Protein AF-A0A8B0SID8-F1 (afdb_monomer_lite)

Foldseek 3Di:
DDPVVQVVQCVVCVVVPNNPAGDPDDDDDDDDPPDDDDDDDDDPDPDPVHDDKDADADDKDWDFAADPDPPGHTDTDIDDHGDIDD

InterPro domains:
  IPR004574 Alkylated DNA repair protein AlkB [PTHR16557] (1-85)
  IPR027450 Alpha-ketoglutarate-dependent dioxygenase AlkB-like [PF13532] (1-85)
  IPR037151 Alpha-ketoglutarate-dependent dioxygenase AlkB-like superfamily [G3DSA:2.60.120.590] (1-86)

pLDDT: mean 95.78, std 2.75, range [86.25, 98.44]

Sequence (86 aa):
MPADFHSLAQAAALTAGFPAFQPDACLINRYPVGSVLALHQDRDERDLTAPIVSVSLGLPATFLWGSLQRSDKAAKVPLLHGDMVA

Secondary structure (DSSP, 8-state):
--HHHHHHHHHHHHHTT-TT------------TT-----------S-TTS---EE--SS-EEEEE--SSTTSPPEEEEE-TT-EE-

Radius of gyration: 13.8 Å; chains: 1; bounding box: 35×29×28 Å

Structure (mmCIF, N/CA/C/O backbone):
data_AF-A0A8B0SID8-F1
#
_entry.id   AF-A0A8B0SID8-F1
#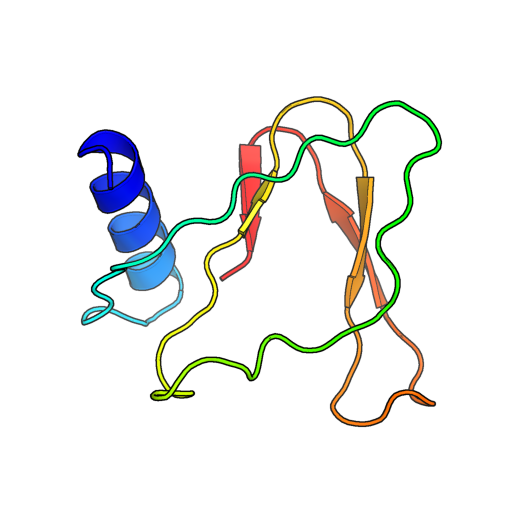
loop_
_atom_site.group_PDB
_atom_site.id
_atom_site.type_symbol
_atom_site.label_atom_id
_atom_site.label_alt_id
_atom_site.label_comp_id
_atom_site.label_asym_id
_atom_site.label_entity_id
_atom_site.label_seq_id
_atom_site.pdbx_PDB_ins_code
_atom_site.Cartn_x
_atom_site.Cartn_y
_atom_site.Cartn_z
_atom_site.occupancy
_atom_site.B_iso_or_equiv
_atom_site.auth_seq_id
_atom_site.auth_comp_id
_atom_site.auth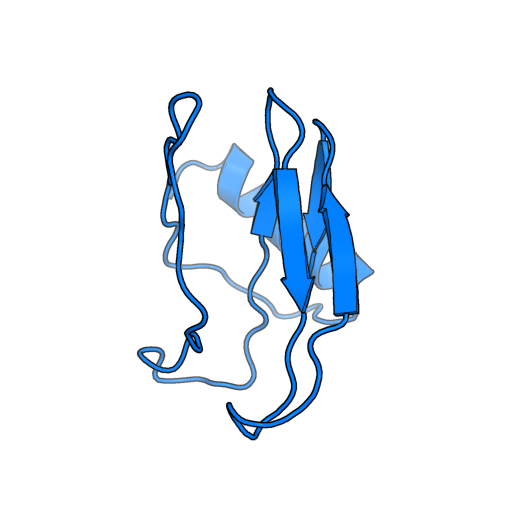_asym_id
_atom_site.auth_atom_id
_atom_site.pdbx_PDB_model_num
ATOM 1 N N . MET A 1 1 ? 8.391 4.548 -15.522 1.00 90.56 1 MET A N 1
ATOM 2 C CA . MET A 1 1 ? 8.693 4.358 -14.084 1.00 90.56 1 MET A CA 1
ATOM 3 C C . MET A 1 1 ? 10.182 4.034 -13.903 1.00 90.56 1 MET A C 1
ATOM 5 O O . MET A 1 1 ? 10.732 3.439 -14.825 1.00 90.56 1 MET A O 1
ATOM 9 N N . PRO A 1 2 ? 10.852 4.422 -12.795 1.00 97.38 2 PRO A N 1
ATOM 10 C CA . PRO A 1 2 ? 12.227 3.993 -12.500 1.00 97.38 2 PRO A CA 1
ATOM 11 C C . PRO A 1 2 ? 12.378 2.462 -12.441 1.00 97.38 2 PRO A C 1
ATOM 13 O O . PRO A 1 2 ? 11.466 1.770 -11.988 1.00 97.38 2 PRO A O 1
ATOM 16 N N . ALA A 1 3 ? 13.529 1.936 -12.870 1.00 97.62 3 ALA A N 1
ATOM 17 C CA . ALA A 1 3 ? 13.758 0.491 -13.015 1.00 97.62 3 ALA A CA 1
ATOM 18 C C . ALA A 1 3 ? 13.665 -0.286 -11.689 1.00 97.62 3 ALA A C 1
ATOM 20 O O . ALA A 1 3 ? 13.098 -1.380 -11.649 1.00 97.62 3 ALA A O 1
ATOM 21 N N . ASP A 1 4 ? 14.157 0.302 -10.598 1.00 97.75 4 ASP A N 1
ATOM 22 C CA . ASP A 1 4 ? 14.115 -0.333 -9.278 1.00 97.75 4 ASP A CA 1
ATOM 23 C C . ASP A 1 4 ? 12.676 -0.466 -8.763 1.00 97.75 4 ASP A C 1
ATOM 25 O O . ASP A 1 4 ? 12.305 -1.492 -8.202 1.00 97.75 4 ASP A O 1
ATOM 29 N N . PHE A 1 5 ? 11.831 0.538 -9.022 1.00 97.81 5 PHE A N 1
ATOM 30 C CA . PHE A 1 5 ? 10.421 0.528 -8.619 1.00 97.81 5 PHE A CA 1
ATOM 31 C C . PHE A 1 5 ? 9.644 -0.519 -9.415 1.00 97.81 5 PHE A C 1
ATOM 33 O O . PHE A 1 5 ? 8.841 -1.257 -8.852 1.00 97.81 5 PHE A O 1
ATOM 40 N N . HIS A 1 6 ? 9.933 -0.618 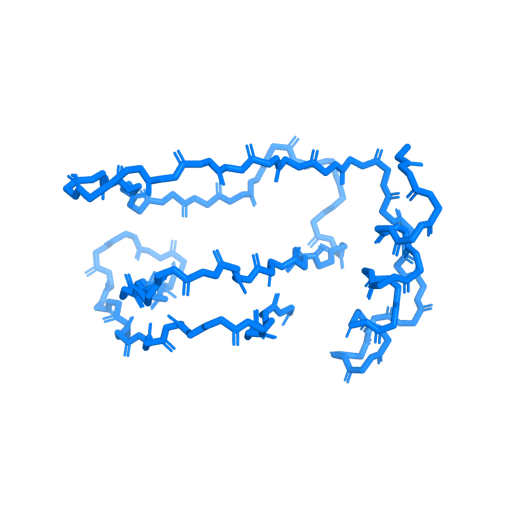-10.715 1.00 98.06 6 HIS A N 1
ATOM 41 C CA . HIS A 1 6 ? 9.360 -1.644 -11.576 1.00 98.06 6 HIS A CA 1
ATOM 42 C C . HIS A 1 6 ? 9.707 -3.052 -11.080 1.00 98.06 6 HIS A C 1
ATOM 44 O O . HIS A 1 6 ? 8.816 -3.872 -10.872 1.00 98.06 6 HIS A O 1
ATOM 50 N N . SER A 1 7 ? 10.992 -3.310 -10.826 1.00 97.88 7 SER A N 1
ATOM 51 C CA . SER A 1 7 ? 11.473 -4.610 -10.346 1.00 97.88 7 SER A CA 1
ATOM 52 C C . SER A 1 7 ? 10.867 -4.983 -8.991 1.00 97.88 7 SER A C 1
ATOM 54 O O . SER A 1 7 ? 10.430 -6.118 -8.799 1.00 97.88 7 SER A O 1
ATOM 56 N N . LEU A 1 8 ? 10.793 -4.021 -8.065 1.00 97.56 8 LEU A N 1
ATOM 57 C CA . LEU A 1 8 ? 10.201 -4.223 -6.744 1.00 97.56 8 LEU A CA 1
ATOM 58 C C . LEU A 1 8 ? 8.714 -4.587 -6.839 1.00 97.56 8 LEU A C 1
ATOM 60 O O . LEU A 1 8 ? 8.276 -5.563 -6.231 1.00 97.56 8 LEU A O 1
ATOM 64 N N . ALA A 1 9 ? 7.953 -3.832 -7.630 1.00 97.94 9 ALA A N 1
ATOM 65 C CA . ALA A 1 9 ? 6.524 -4.055 -7.808 1.00 97.94 9 ALA A CA 1
ATOM 66 C C . ALA A 1 9 ? 6.230 -5.412 -8.469 1.00 97.94 9 ALA A C 1
ATOM 68 O O . ALA A 1 9 ? 5.322 -6.120 -8.037 1.00 97.94 9 ALA A O 1
ATOM 69 N N . GLN A 1 10 ? 7.033 -5.822 -9.456 1.00 97.75 10 GLN A N 1
ATOM 70 C CA . GLN A 1 10 ? 6.915 -7.148 -10.069 1.00 97.75 10 GLN A CA 1
ATOM 71 C C . GLN A 1 10 ? 7.205 -8.278 -9.078 1.00 97.75 10 GLN A C 1
ATOM 73 O O . GLN A 1 10 ? 6.464 -9.258 -9.037 1.00 97.75 10 GLN A O 1
ATOM 78 N N . ALA A 1 11 ? 8.253 -8.149 -8.260 1.00 97.69 11 ALA A N 1
ATOM 79 C CA . ALA A 1 11 ? 8.595 -9.161 -7.263 1.00 97.69 11 ALA A CA 1
ATOM 80 C C . ALA A 1 11 ? 7.504 -9.307 -6.185 1.00 97.69 11 ALA A C 1
ATOM 82 O O . ALA A 1 11 ? 7.146 -10.427 -5.806 1.00 97.69 11 ALA A O 1
ATOM 83 N N . ALA A 1 12 ? 6.944 -8.185 -5.725 1.00 97.75 12 ALA A N 1
ATOM 84 C CA . ALA A 1 12 ? 5.839 -8.176 -4.771 1.00 97.75 12 ALA A CA 1
ATOM 85 C C . ALA A 1 12 ? 4.578 -8.826 -5.363 1.00 97.75 12 ALA A C 1
ATOM 87 O O . ALA A 1 12 ? 4.030 -9.755 -4.770 1.00 97.75 12 ALA A O 1
ATOM 88 N N . ALA A 1 13 ? 4.170 -8.412 -6.566 1.00 97.75 13 ALA A N 1
ATOM 89 C CA . ALA A 1 13 ? 3.003 -8.967 -7.247 1.00 97.75 13 ALA A CA 1
ATOM 90 C C . ALA A 1 13 ? 3.154 -10.467 -7.542 1.00 97.75 13 ALA A C 1
ATOM 92 O O . ALA A 1 13 ? 2.220 -11.235 -7.320 1.00 97.75 13 ALA A O 1
ATOM 93 N N . LEU A 1 14 ? 4.343 -10.912 -7.964 1.00 97.75 14 LEU A N 1
ATOM 94 C CA . LEU A 1 14 ? 4.640 -12.332 -8.153 1.00 97.75 14 LEU A CA 1
ATOM 95 C C . LEU A 1 14 ? 4.438 -13.124 -6.853 1.00 97.75 14 LEU A C 1
ATOM 97 O O . LEU A 1 14 ? 3.807 -14.179 -6.873 1.00 97.75 14 LEU A O 1
ATOM 101 N N . THR A 1 15 ? 4.929 -12.599 -5.727 1.00 97.38 15 THR A N 1
ATOM 102 C CA . THR A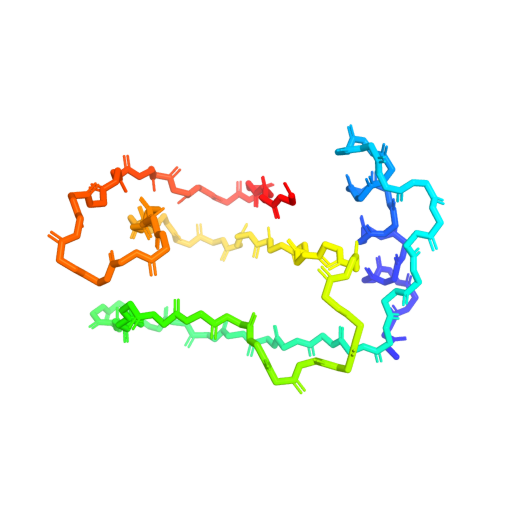 1 15 ? 4.778 -13.228 -4.403 1.00 97.38 15 THR A CA 1
ATOM 103 C C . THR A 1 15 ? 3.310 -13.287 -3.964 1.00 97.38 15 THR A C 1
ATOM 105 O O . THR A 1 15 ? 2.898 -14.257 -3.331 1.00 97.38 15 THR A O 1
ATOM 108 N N . ALA A 1 16 ? 2.509 -12.292 -4.349 1.00 96.88 16 ALA A N 1
ATOM 109 C CA . ALA A 1 16 ? 1.070 -12.229 -4.094 1.00 96.88 16 ALA A CA 1
ATOM 110 C C . ALA A 1 16 ? 0.214 -13.056 -5.082 1.00 96.88 16 ALA A C 1
ATOM 112 O O . ALA A 1 16 ? -1.006 -13.103 -4.942 1.00 96.88 16 ALA A O 1
ATOM 113 N N . GLY A 1 17 ? 0.824 -13.737 -6.062 1.00 97.56 17 GLY A N 1
ATOM 114 C CA . GLY A 1 17 ? 0.114 -14.608 -7.009 1.00 97.56 17 GLY A CA 1
ATOM 115 C C . GLY A 1 17 ? -0.276 -13.958 -8.341 1.00 97.56 17 GLY A C 1
ATOM 116 O O . GLY A 1 17 ? -1.070 -14.533 -9.084 1.00 97.56 17 GLY A O 1
ATOM 117 N N . PHE A 1 18 ? 0.310 -12.809 -8.685 1.00 97.44 18 PHE A N 1
ATOM 118 C CA . PHE A 1 18 ? 0.086 -12.079 -9.939 1.00 97.44 18 PHE A CA 1
ATOM 119 C C . PHE A 1 18 ? 1.350 -12.082 -10.825 1.00 97.44 18 PHE A C 1
ATOM 121 O O . PHE A 1 18 ? 2.018 -11.056 -10.977 1.00 97.44 18 PHE A O 1
ATOM 128 N N . PRO A 1 19 ? 1.712 -13.222 -11.446 1.00 96.31 19 PRO A N 1
ATOM 129 C CA . PRO A 1 19 ? 2.991 -13.387 -12.148 1.00 96.31 19 PRO A CA 1
ATOM 130 C C . PRO A 1 19 ? 3.125 -12.546 -13.426 1.00 96.31 19 PRO A C 1
ATOM 132 O O . PRO A 1 19 ? 4.233 -12.341 -13.913 1.00 96.31 19 PRO A O 1
ATOM 135 N N . ALA A 1 20 ? 2.007 -12.085 -13.988 1.00 95.75 20 ALA A N 1
ATOM 136 C CA . ALA A 1 20 ? 1.968 -11.318 -15.231 1.00 95.75 20 ALA A CA 1
ATOM 137 C C . ALA A 1 20 ? 1.875 -9.799 -15.008 1.00 95.75 20 ALA A C 1
ATOM 139 O O . ALA A 1 20 ? 1.688 -9.062 -15.974 1.00 95.75 20 ALA A O 1
ATOM 140 N N . PHE A 1 21 ? 1.983 -9.318 -13.764 1.00 97.25 21 PHE A N 1
ATOM 141 C CA . PHE A 1 21 ? 1.827 -7.897 -13.463 1.00 97.25 21 PHE A CA 1
ATOM 142 C C . PHE A 1 21 ? 2.906 -7.040 -14.146 1.00 97.25 21 PHE A C 1
ATOM 144 O O . PHE A 1 21 ? 4.108 -7.286 -14.006 1.00 97.25 21 PHE A O 1
ATOM 151 N N . GLN A 1 22 ? 2.462 -6.023 -14.886 1.00 96.81 22 GLN A N 1
ATOM 152 C CA . GLN A 1 22 ? 3.309 -5.041 -15.564 1.00 96.81 22 GLN A CA 1
ATOM 153 C C . GLN A 1 22 ? 2.869 -3.634 -15.139 1.00 96.81 22 GLN A C 1
ATOM 155 O O . GLN A 1 22 ? 1.965 -3.071 -15.755 1.00 96.81 22 GLN A O 1
ATOM 160 N N . PRO A 1 23 ? 3.454 -3.074 -14.067 1.00 96.69 23 PRO A N 1
ATOM 161 C CA . PRO A 1 23 ? 3.090 -1.744 -13.595 1.00 96.69 23 PRO A CA 1
ATOM 162 C C . PRO A 1 23 ? 3.536 -0.669 -14.590 1.00 96.69 23 PRO A C 1
ATOM 164 O O . PRO A 1 23 ? 4.719 -0.556 -14.925 1.00 96.69 23 PRO A O 1
ATOM 167 N N . ASP A 1 24 ? 2.601 0.171 -15.016 1.00 96.38 24 ASP A N 1
ATOM 168 C CA . ASP A 1 24 ? 2.845 1.301 -15.917 1.00 96.38 24 ASP A CA 1
ATOM 169 C C . ASP A 1 24 ? 2.752 2.667 -15.209 1.00 96.38 24 ASP A C 1
ATOM 171 O O . ASP A 1 24 ? 3.358 3.644 -15.662 1.00 96.38 24 ASP A O 1
ATOM 175 N N . ALA A 1 25 ? 2.092 2.716 -14.049 1.00 96.56 25 ALA A N 1
ATOM 176 C CA . ALA A 1 25 ? 1.956 3.885 -13.192 1.00 96.56 25 ALA A CA 1
ATOM 177 C C . ALA A 1 25 ? 2.455 3.622 -11.760 1.00 96.56 25 ALA A C 1
ATOM 179 O O . ALA A 1 25 ? 2.415 2.507 -11.247 1.00 96.56 25 ALA A O 1
ATOM 180 N N . CYS A 1 26 ? 2.931 4.680 -11.100 1.00 97.62 26 CYS A N 1
A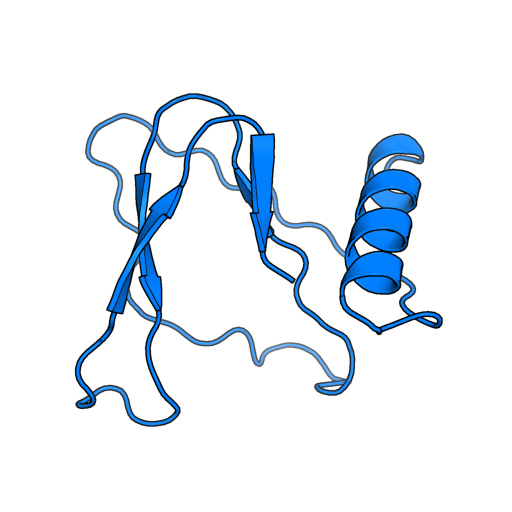TOM 181 C CA . CYS A 1 26 ? 3.285 4.664 -9.682 1.00 97.62 26 CYS A CA 1
ATOM 182 C C . CYS A 1 26 ? 2.963 6.027 -9.066 1.00 97.62 26 CYS A C 1
ATOM 184 O O . CYS A 1 26 ? 3.491 7.052 -9.506 1.00 97.62 26 CYS A O 1
ATOM 186 N N . LEU A 1 27 ? 2.099 6.030 -8.050 1.00 97.50 27 LEU A N 1
ATOM 187 C CA . LEU A 1 27 ? 1.751 7.211 -7.268 1.00 97.50 27 LEU A CA 1
ATOM 188 C C . LEU A 1 27 ? 2.596 7.252 -5.991 1.00 97.50 27 LEU A C 1
ATOM 190 O O . LEU A 1 27 ? 2.591 6.310 -5.203 1.00 97.50 27 LEU A O 1
ATOM 194 N N . ILE A 1 28 ? 3.295 8.364 -5.761 1.00 97.62 28 ILE A N 1
ATOM 195 C CA . ILE A 1 28 ? 4.086 8.572 -4.544 1.00 97.62 28 ILE A CA 1
ATOM 196 C C . ILE A 1 28 ? 3.336 9.527 -3.622 1.00 97.62 28 ILE A C 1
ATOM 198 O O . ILE A 1 28 ? 3.245 10.726 -3.890 1.00 97.62 28 ILE A O 1
ATOM 202 N N . ASN A 1 29 ? 2.857 8.998 -2.500 1.00 97.75 29 ASN A N 1
ATOM 203 C CA . ASN A 1 29 ? 2.208 9.786 -1.463 1.00 97.75 29 ASN A CA 1
ATOM 204 C C . ASN A 1 29 ? 3.193 10.137 -0.339 1.00 97.75 29 ASN A C 1
ATOM 206 O O . ASN A 1 29 ? 3.928 9.281 0.150 1.00 97.75 29 ASN A O 1
ATOM 210 N N . ARG A 1 30 ? 3.189 11.400 0.107 1.00 98.06 30 ARG A N 1
ATOM 211 C CA . ARG A 1 30 ? 3.999 11.866 1.244 1.00 98.06 30 ARG A CA 1
ATOM 212 C C . ARG A 1 30 ? 3.100 12.397 2.353 1.00 98.06 30 ARG A C 1
ATOM 214 O O . ARG A 1 30 ? 2.399 13.383 2.151 1.00 98.06 30 ARG A O 1
ATOM 221 N N . TYR A 1 31 ? 3.203 11.802 3.539 1.00 97.38 31 TYR A N 1
ATOM 222 C CA . TYR A 1 31 ? 2.364 12.135 4.690 1.00 97.38 31 TYR A CA 1
ATOM 223 C C . TYR A 1 31 ? 3.187 12.733 5.839 1.00 97.38 31 TYR A C 1
ATOM 225 O O . TYR A 1 31 ? 3.842 12.000 6.581 1.00 97.38 31 TYR A O 1
ATOM 233 N N . PRO A 1 32 ? 3.163 14.062 6.032 1.00 97.56 32 PRO A N 1
ATOM 234 C CA . PRO A 1 32 ? 3.549 14.665 7.304 1.00 97.56 32 PRO A CA 1
ATOM 235 C C . PRO A 1 32 ? 2.685 14.151 8.466 1.00 97.56 32 PRO A C 1
ATOM 237 O O . PRO A 1 32 ? 1.542 13.733 8.259 1.00 97.56 32 PRO A O 1
ATOM 240 N N . VAL A 1 33 ? 3.196 14.241 9.698 1.00 96.56 33 VAL A N 1
ATOM 241 C CA . VAL A 1 33 ? 2.432 13.896 10.910 1.00 96.56 33 VAL A CA 1
ATOM 242 C C . VAL A 1 33 ? 1.105 14.663 10.936 1.00 96.56 33 VAL A C 1
ATOM 244 O O . VAL A 1 33 ? 1.079 15.874 10.733 1.00 96.56 33 VAL A O 1
ATOM 247 N N . GLY A 1 34 ? 0.006 13.943 11.175 1.00 95.50 34 GLY A N 1
ATOM 248 C CA . GLY A 1 34 ? -1.354 14.492 11.177 1.00 95.50 34 GLY A CA 1
ATOM 249 C C . GLY A 1 34 ? -2.082 14.424 9.830 1.00 95.50 34 GLY A C 1
ATOM 250 O O . GLY A 1 34 ? -3.266 14.742 9.775 1.00 95.50 34 GLY A O 1
ATOM 251 N N . SER A 1 35 ? -1.419 13.983 8.756 1.00 96.75 35 SER A N 1
ATOM 252 C CA . SER A 1 35 ? -2.084 13.759 7.466 1.00 96.75 35 SER A CA 1
ATOM 253 C C . SER A 1 35 ? -3.047 12.577 7.528 1.00 96.75 35 SER A C 1
ATOM 255 O O . SER A 1 35 ? -2.789 11.586 8.211 1.00 96.75 35 SER A O 1
ATOM 257 N N . VAL A 1 36 ? -4.135 12.661 6.764 1.00 95.69 36 VAL A N 1
ATOM 258 C CA . VAL A 1 36 ? -5.149 11.607 6.666 1.00 95.69 36 VAL A CA 1
ATOM 259 C C . VAL A 1 36 ? -5.490 11.377 5.201 1.00 95.69 36 VAL A C 1
ATOM 261 O O . VAL A 1 36 ? -5.748 12.330 4.469 1.00 95.69 36 VAL A O 1
ATOM 264 N N . LEU A 1 37 ? -5.541 10.109 4.795 1.00 95.81 37 LEU A N 1
ATOM 265 C CA . LEU A 1 37 ? -6.178 9.683 3.555 1.00 95.81 37 LEU A CA 1
ATOM 266 C C . LEU A 1 37 ? -7.491 8.983 3.913 1.00 95.81 37 LEU A C 1
ATOM 268 O O . LEU A 1 37 ? -7.497 7.990 4.639 1.00 95.81 37 LEU A O 1
ATOM 272 N N . ALA A 1 38 ? -8.613 9.542 3.462 1.00 92.44 38 ALA A N 1
ATOM 273 C CA . ALA A 1 38 ? -9.929 8.981 3.744 1.00 92.44 38 ALA A CA 1
ATOM 274 C C . ALA A 1 38 ? -10.175 7.690 2.945 1.00 92.44 38 ALA A C 1
ATOM 276 O O . ALA A 1 38 ? -9.531 7.441 1.928 1.00 92.44 38 ALA A O 1
ATOM 277 N N . LEU A 1 39 ? -11.152 6.889 3.383 1.00 93.50 39 LEU A N 1
ATOM 278 C CA . LEU A 1 39 ? -11.575 5.685 2.663 1.00 93.50 39 LEU A CA 1
ATOM 279 C C . LEU A 1 39 ? -11.996 6.020 1.226 1.00 93.50 39 LEU A C 1
ATOM 281 O O . LEU A 1 39 ? -12.888 6.851 1.009 1.00 93.50 39 LEU A O 1
ATOM 285 N N . HIS A 1 40 ? -11.383 5.317 0.285 1.00 94.38 40 HIS A N 1
ATOM 286 C CA . HIS A 1 40 ? -11.640 5.356 -1.150 1.00 94.38 40 HIS A CA 1
ATOM 287 C C . HIS A 1 40 ? -11.382 3.962 -1.738 1.00 94.38 40 HIS A C 1
ATOM 289 O O . HIS A 1 40 ? -10.984 3.043 -1.018 1.00 94.38 40 HIS A O 1
ATOM 295 N N . GLN A 1 41 ? -11.673 3.807 -3.024 1.00 93.94 41 GLN A N 1
ATOM 296 C CA . GLN A 1 41 ? -11.317 2.629 -3.803 1.00 93.94 41 GLN A CA 1
ATOM 297 C C . GLN A 1 41 ? -10.511 3.102 -5.005 1.00 93.94 41 GLN A C 1
ATOM 299 O O . GLN A 1 41 ? -10.908 4.081 -5.637 1.00 93.94 41 GLN A O 1
ATOM 304 N N . ASP A 1 42 ? -9.453 2.375 -5.331 1.00 93.50 42 ASP A N 1
ATOM 305 C CA . ASP A 1 42 ? -8.711 2.560 -6.575 1.00 93.50 42 ASP A CA 1
ATOM 306 C C . ASP A 1 42 ? -9.501 1.843 -7.678 1.00 93.50 42 ASP A C 1
ATOM 308 O O . ASP A 1 42 ? -9.649 0.618 -7.666 1.00 93.50 42 ASP A O 1
ATOM 312 N N . ARG A 1 43 ? -10.188 2.632 -8.513 1.00 92.25 43 ARG A N 1
ATOM 313 C CA . ARG A 1 43 ? -11.075 2.151 -9.593 1.00 92.25 43 ARG A CA 1
ATOM 314 C C . ARG A 1 43 ? -10.975 2.989 -10.863 1.00 92.25 43 ARG A C 1
ATOM 316 O O . ARG A 1 43 ? -11.852 2.897 -11.724 1.00 92.25 43 ARG A O 1
ATOM 323 N N . ASP A 1 44 ? -9.951 3.823 -10.951 1.00 93.75 44 ASP A N 1
ATOM 324 C CA . ASP A 1 44 ? -9.735 4.695 -12.105 1.00 93.75 44 ASP A CA 1
ATOM 325 C C . ASP A 1 44 ? -8.947 3.968 -13.215 1.00 93.75 44 ASP A C 1
ATOM 327 O O . ASP A 1 44 ? -8.775 4.480 -14.326 1.00 93.75 44 ASP A O 1
ATOM 331 N N . GLU A 1 45 ? -8.503 2.740 -12.940 1.00 93.31 45 GLU A N 1
ATOM 332 C CA . GLU A 1 45 ? -7.796 1.850 -13.846 1.00 93.31 45 GLU A CA 1
ATOM 333 C C . GLU A 1 45 ? -8.752 1.164 -14.831 1.00 93.31 45 GLU A C 1
ATOM 335 O O . GLU A 1 45 ? -9.884 0.792 -14.516 1.00 93.31 45 GLU A O 1
ATOM 340 N N . ARG A 1 46 ? -8.272 0.943 -16.060 1.00 93.25 46 ARG A N 1
ATOM 341 C CA . ARG A 1 46 ? -9.049 0.241 -17.096 1.00 93.25 46 ARG A CA 1
ATOM 342 C C . ARG A 1 46 ? -9.121 -1.265 -16.861 1.00 93.25 46 ARG A C 1
ATOM 344 O O . ARG A 1 46 ? -10.116 -1.885 -17.225 1.00 93.25 46 ARG A O 1
ATOM 351 N N . ASP A 1 47 ? -8.056 -1.837 -16.311 1.00 93.75 47 ASP A N 1
ATOM 352 C CA . ASP A 1 47 ? -7.943 -3.259 -16.013 1.00 93.75 47 ASP A CA 1
ATOM 353 C C . ASP A 1 47 ? -7.946 -3.463 -14.497 1.00 93.75 47 ASP A C 1
ATOM 355 O O . ASP A 1 47 ? -6.959 -3.197 -13.821 1.00 93.75 47 ASP A O 1
ATOM 359 N N . LEU A 1 48 ? -9.073 -3.947 -13.976 1.00 93.44 48 LEU A N 1
ATOM 360 C CA . LEU A 1 48 ? -9.257 -4.218 -12.548 1.00 93.44 48 LEU A CA 1
ATOM 361 C C . LEU A 1 48 ? -8.722 -5.599 -12.128 1.00 93.44 48 LEU A C 1
ATOM 363 O O . LEU A 1 48 ? -8.908 -5.999 -10.980 1.00 93.44 48 LEU A O 1
ATOM 367 N N . THR A 1 49 ? -8.123 -6.364 -13.049 1.00 93.94 49 THR A N 1
ATOM 368 C CA . THR A 1 49 ? -7.477 -7.651 -12.733 1.00 93.94 49 THR A CA 1
ATOM 369 C C . THR A 1 49 ? -6.020 -7.483 -12.307 1.00 93.94 49 THR A C 1
ATOM 371 O O . THR A 1 49 ? -5.456 -8.382 -11.680 1.00 93.94 49 THR A O 1
ATOM 374 N N . ALA A 1 50 ? -5.421 -6.329 -12.614 1.00 95.81 50 ALA A N 1
ATOM 375 C CA . ALA A 1 50 ? -4.105 -5.957 -12.127 1.00 95.81 50 ALA A CA 1
ATOM 376 C C . ALA A 1 50 ? -4.173 -5.598 -10.627 1.00 95.81 50 ALA A C 1
ATOM 378 O O . ALA A 1 50 ? -5.069 -4.854 -10.222 1.00 95.81 50 ALA A O 1
ATOM 379 N N . PRO A 1 51 ? -3.251 -6.104 -9.788 1.00 97.19 51 PRO A N 1
ATOM 380 C CA . PRO A 1 51 ? -3.223 -5.770 -8.369 1.00 97.19 51 PRO A CA 1
ATOM 381 C C . PRO A 1 51 ? -2.717 -4.343 -8.134 1.00 97.19 51 PRO A C 1
ATOM 383 O O . PRO A 1 51 ? -1.973 -3.783 -8.944 1.00 97.19 51 PRO A O 1
ATOM 386 N N . ILE A 1 52 ? -3.036 -3.799 -6.960 1.00 97.25 52 ILE A N 1
ATOM 387 C CA . ILE A 1 52 ? -2.396 -2.589 -6.439 1.00 97.25 52 ILE A CA 1
ATOM 388 C C . ILE A 1 52 ? -1.282 -3.008 -5.487 1.00 97.25 52 ILE A C 1
ATOM 390 O O . ILE A 1 52 ? -1.550 -3.526 -4.409 1.00 97.25 52 ILE A O 1
ATOM 394 N N . VAL A 1 53 ? -0.030 -2.740 -5.861 1.00 97.81 53 VAL A N 1
ATOM 395 C CA . VAL A 1 53 ? 1.123 -2.930 -4.971 1.00 97.81 53 VAL A CA 1
ATOM 396 C C . VAL A 1 53 ? 1.399 -1.627 -4.222 1.00 97.81 53 VAL A C 1
ATOM 398 O O . VAL A 1 53 ? 1.831 -0.638 -4.816 1.00 97.81 53 VAL A O 1
ATOM 401 N N . SER A 1 54 ? 1.183 -1.630 -2.908 1.00 98.00 54 SER A N 1
ATOM 402 C CA . SER A 1 54 ? 1.401 -0.490 -2.014 1.00 98.00 54 SER A CA 1
ATOM 403 C C . SER A 1 54 ? 2.574 -0.750 -1.071 1.00 98.00 54 SER A C 1
ATOM 405 O O . SER A 1 54 ? 2.615 -1.771 -0.387 1.00 98.00 54 SER A O 1
ATOM 407 N N . VAL A 1 55 ? 3.531 0.181 -1.022 1.00 97.94 55 VAL A N 1
ATOM 408 C CA . VAL A 1 55 ? 4.759 0.074 -0.217 1.00 97.94 55 VAL A CA 1
ATOM 409 C C . VAL A 1 55 ? 4.796 1.194 0.821 1.00 97.94 55 VAL A C 1
ATOM 411 O O . VAL A 1 55 ? 4.666 2.371 0.479 1.00 97.94 55 VAL A O 1
ATOM 414 N N . SER A 1 56 ? 5.012 0.840 2.088 1.00 98.12 56 SER A N 1
ATOM 415 C CA . SER A 1 56 ? 5.098 1.790 3.202 1.00 98.12 56 SER A CA 1
ATOM 416 C C . SER A 1 56 ? 6.545 2.073 3.586 1.00 98.12 56 SER A C 1
ATOM 418 O O . SER A 1 56 ? 7.332 1.165 3.834 1.00 98.12 56 SER A O 1
ATOM 420 N N . LEU A 1 57 ? 6.915 3.352 3.673 1.00 98.12 57 LEU A N 1
ATOM 421 C CA . LEU A 1 57 ? 8.276 3.776 4.003 1.00 98.12 57 LEU A CA 1
ATOM 422 C C . LEU A 1 57 ? 8.261 4.878 5.065 1.00 98.12 57 LEU A C 1
ATOM 424 O O . LEU A 1 57 ? 7.746 5.971 4.843 1.00 98.12 57 LEU A O 1
ATOM 428 N N . GLY A 1 58 ? 8.915 4.617 6.196 1.00 98.06 58 GLY A N 1
ATOM 429 C CA . GLY A 1 58 ? 9.225 5.630 7.203 1.00 98.06 58 GLY A CA 1
ATOM 430 C C . GLY A 1 58 ? 8.356 5.495 8.446 1.00 98.06 58 GLY A C 1
ATOM 431 O O . GLY A 1 58 ? 8.387 4.462 9.107 1.00 98.06 58 GLY A O 1
ATOM 432 N N . LEU A 1 59 ? 7.639 6.561 8.805 1.00 97.94 59 LEU A N 1
ATOM 433 C CA . LEU A 1 59 ? 6.811 6.566 10.011 1.00 97.94 59 LEU A CA 1
ATOM 434 C C . LEU A 1 59 ? 5.669 5.542 9.902 1.00 97.94 59 LEU A C 1
ATOM 436 O O . LEU A 1 59 ? 5.103 5.387 8.819 1.00 97.94 59 LEU A O 1
ATOM 440 N N . PRO A 1 60 ? 5.300 4.875 11.010 1.00 97.56 60 PRO A N 1
ATOM 441 C CA . PRO A 1 60 ? 4.200 3.925 11.004 1.00 97.56 60 PRO A CA 1
ATOM 442 C C . PRO A 1 60 ? 2.857 4.624 10.763 1.00 97.56 60 PRO A C 1
ATOM 444 O O . PRO A 1 60 ? 2.639 5.759 11.198 1.00 97.56 60 PRO A O 1
ATOM 447 N N . ALA A 1 61 ? 1.932 3.912 10.126 1.00 97.69 61 ALA A N 1
ATOM 448 C CA . ALA A 1 61 ? 0.577 4.376 9.851 1.00 97.69 61 ALA A CA 1
ATOM 449 C C . ALA A 1 61 ? -0.460 3.309 10.222 1.00 97.69 61 ALA A C 1
ATOM 451 O O . ALA A 1 61 ? -0.174 2.115 10.250 1.00 97.69 61 ALA A O 1
ATOM 452 N N . THR A 1 62 ? -1.692 3.734 10.513 1.00 97.38 62 THR A N 1
ATOM 453 C CA . THR A 1 62 ? -2.833 2.812 10.616 1.00 97.38 62 THR A CA 1
ATOM 454 C C . THR A 1 62 ? -3.564 2.794 9.285 1.00 97.38 62 THR A C 1
ATOM 456 O O . THR A 1 62 ? -4.189 3.787 8.913 1.00 97.38 62 THR A O 1
ATOM 459 N N . PHE A 1 63 ? -3.516 1.663 8.593 1.00 97.19 63 PHE A N 1
ATOM 460 C CA . PHE A 1 63 ? -4.282 1.427 7.381 1.00 97.19 63 PHE A CA 1
ATOM 461 C C . PHE A 1 63 ? -5.671 0.882 7.720 1.00 97.19 63 PHE A C 1
ATOM 463 O O . PHE A 1 63 ? -5.822 0.011 8.581 1.00 97.19 63 PHE A O 1
ATOM 470 N N . LEU A 1 64 ? -6.698 1.414 7.058 1.00 96.19 64 LEU A N 1
ATOM 471 C CA . LEU A 1 64 ? -8.077 0.958 7.206 1.00 96.19 64 LEU A CA 1
ATOM 472 C C . LEU A 1 64 ? -8.446 0.085 6.007 1.00 96.19 64 LEU A C 1
ATOM 474 O O . LEU A 1 64 ? -8.714 0.603 4.926 1.00 96.19 64 LEU A O 1
ATOM 478 N N . TRP A 1 65 ? -8.482 -1.231 6.208 1.00 95.06 65 TRP A N 1
ATOM 479 C CA . TRP A 1 65 ? -8.856 -2.193 5.173 1.00 95.06 65 TRP A CA 1
ATOM 480 C C . TRP A 1 65 ? -10.367 -2.424 5.187 1.00 95.06 65 TRP A C 1
ATOM 482 O O . TRP A 1 65 ? -10.904 -3.068 6.093 1.00 95.06 65 TRP A O 1
ATOM 492 N N . GLY A 1 66 ? -11.059 -1.828 4.219 1.00 92.69 66 GLY A N 1
ATOM 493 C CA . GLY A 1 66 ? -12.512 -1.901 4.079 1.00 92.69 66 GLY A CA 1
ATOM 494 C C . GLY A 1 66 ? -13.006 -3.127 3.306 1.00 92.69 66 GLY A C 1
ATOM 495 O O . GLY A 1 66 ? -12.268 -4.065 3.021 1.00 92.69 66 GLY A O 1
ATOM 496 N N . SER A 1 67 ? -14.288 -3.083 2.963 1.00 90.69 67 SER A N 1
ATOM 497 C CA . SER A 1 67 ? -14.985 -4.040 2.099 1.00 90.69 67 SER A CA 1
ATOM 498 C C . SER A 1 67 ? -15.526 -3.294 0.869 1.00 90.69 67 SER A C 1
ATOM 500 O O . SER A 1 67 ? -15.204 -2.127 0.635 1.00 90.69 67 SER A O 1
ATOM 502 N N . LEU A 1 68 ? -16.358 -3.954 0.066 1.00 89.38 68 LEU A N 1
ATOM 503 C CA . LEU A 1 68 ? -17.005 -3.357 -1.101 1.00 89.38 68 LEU A CA 1
ATOM 504 C C . LEU A 1 68 ? -17.992 -2.240 -0.728 1.00 89.38 68 LEU A C 1
ATOM 506 O O . LEU A 1 68 ? -18.208 -1.337 -1.535 1.00 89.38 68 LEU A O 1
ATOM 510 N N . GLN A 1 69 ? -18.589 -2.282 0.469 1.00 89.56 69 GLN A N 1
ATOM 511 C CA . GLN A 1 69 ? -19.507 -1.248 0.944 1.00 89.56 69 GLN A CA 1
ATOM 512 C C . GLN A 1 69 ? -18.820 -0.318 1.944 1.00 89.56 69 GLN A C 1
ATOM 514 O O . GLN A 1 69 ? -18.161 -0.753 2.885 1.00 89.56 69 GLN A O 1
ATOM 519 N N . ARG A 1 70 ? -19.036 0.992 1.787 1.00 86.25 70 ARG A N 1
ATOM 520 C CA . ARG A 1 70 ? -18.437 2.019 2.657 1.00 86.25 70 ARG A CA 1
ATOM 521 C C . ARG A 1 70 ? -18.903 1.931 4.117 1.00 86.25 70 ARG A C 1
ATOM 523 O O . ARG A 1 70 ? -18.193 2.390 5.004 1.00 86.25 70 ARG A O 1
ATOM 530 N N . SER A 1 71 ? -20.098 1.393 4.358 1.00 89.06 71 SER A N 1
ATOM 531 C CA . SER A 1 71 ? -20.678 1.207 5.694 1.00 89.06 71 SER A CA 1
ATOM 532 C C . SER A 1 71 ? -20.092 0.022 6.457 1.00 89.06 71 SER A C 1
ATOM 534 O O . SER A 1 71 ? -20.291 -0.068 7.669 1.00 89.06 71 SER A O 1
ATOM 536 N N . A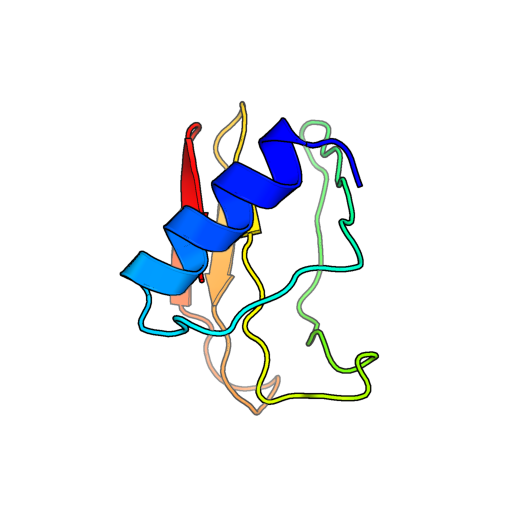SP A 1 72 ? -19.397 -0.885 5.770 1.00 90.25 72 ASP A N 1
ATOM 537 C CA . ASP A 1 72 ? -18.823 -2.065 6.402 1.00 90.25 72 ASP A CA 1
ATOM 538 C C . ASP A 1 72 ? -17.683 -1.674 7.343 1.00 90.25 72 ASP A C 1
ATOM 540 O O . ASP A 1 72 ? -16.932 -0.717 7.125 1.00 90.25 72 ASP A O 1
ATOM 544 N N . LYS A 1 73 ? -17.530 -2.445 8.420 1.00 91.56 73 LYS A N 1
ATOM 545 C CA . LYS A 1 73 ? -16.475 -2.206 9.401 1.00 91.56 73 LYS A CA 1
ATOM 546 C C . LYS A 1 73 ? -15.108 -2.497 8.779 1.00 91.56 73 LYS A C 1
ATOM 548 O O . LYS A 1 73 ? -14.796 -3.646 8.485 1.00 91.56 73 LYS A O 1
ATOM 553 N N . ALA A 1 74 ? -14.271 -1.468 8.670 1.00 94.94 74 ALA A N 1
ATOM 554 C CA . ALA A 1 74 ? -12.889 -1.627 8.238 1.00 94.94 74 ALA A CA 1
ATOM 555 C C . ALA A 1 74 ? -12.023 -2.286 9.326 1.00 94.94 74 ALA A C 1
ATOM 557 O O . ALA A 1 74 ? -12.115 -1.947 10.515 1.00 94.94 74 ALA A O 1
ATOM 558 N N . ALA A 1 75 ? -11.144 -3.195 8.911 1.00 95.44 75 ALA A N 1
ATOM 559 C CA . ALA A 1 75 ? -10.066 -3.700 9.746 1.00 95.44 75 ALA A CA 1
ATOM 560 C C . ALA A 1 75 ? -8.972 -2.632 9.887 1.00 95.44 75 ALA A C 1
ATOM 562 O O . ALA A 1 75 ? -8.708 -1.865 8.964 1.00 95.44 75 ALA A O 1
ATOM 563 N N . LYS A 1 76 ? -8.332 -2.578 11.056 1.00 96.44 76 LYS A N 1
ATOM 564 C CA . LYS A 1 76 ? -7.181 -1.704 11.302 1.00 96.44 76 LYS A CA 1
ATOM 565 C C . LYS A 1 76 ? -5.917 -2.536 11.184 1.00 96.44 76 LYS A C 1
ATOM 567 O O . LYS A 1 76 ? -5.730 -3.455 11.977 1.00 96.44 76 LYS A O 1
ATOM 572 N N . VAL A 1 77 ? -5.071 -2.196 10.224 1.00 97.00 77 VAL A N 1
ATOM 573 C CA . VAL A 1 77 ? -3.805 -2.880 9.964 1.00 97.00 77 VAL A CA 1
ATOM 574 C C . VAL A 1 77 ? -2.675 -1.874 10.189 1.00 97.00 77 VAL A C 1
ATOM 576 O O . VAL A 1 77 ? -2.661 -0.838 9.523 1.00 97.00 77 VAL A O 1
ATOM 579 N N . PRO A 1 78 ? -1.766 -2.090 11.153 1.00 97.50 78 PRO A N 1
ATOM 580 C CA . PRO A 1 78 ? -0.582 -1.250 11.268 1.00 97.50 78 PRO A CA 1
ATOM 581 C C . PRO A 1 78 ? 0.332 -1.507 10.067 1.00 97.50 78 PRO A C 1
ATOM 583 O O . PRO A 1 78 ? 0.595 -2.659 9.741 1.00 97.50 78 PRO A O 1
ATOM 586 N N . LEU A 1 79 ? 0.809 -0.439 9.435 1.00 98.19 79 LEU A N 1
ATOM 587 C CA . LEU A 1 79 ? 1.851 -0.492 8.415 1.00 98.19 79 LEU A CA 1
ATOM 588 C C . LEU A 1 79 ? 3.108 0.167 8.969 1.00 98.19 79 LEU A C 1
ATOM 590 O O . LEU A 1 79 ? 3.062 1.294 9.477 1.00 98.19 79 LEU A O 1
ATOM 594 N N . LEU A 1 80 ? 4.215 -0.551 8.891 1.00 98.44 80 LEU A N 1
ATOM 595 C CA . LEU A 1 80 ? 5.538 -0.140 9.330 1.00 98.44 80 LEU A CA 1
ATOM 596 C C . LEU A 1 80 ? 6.433 0.150 8.119 1.00 98.44 80 LEU A C 1
ATOM 598 O O . LEU A 1 80 ? 6.075 -0.082 6.964 1.00 98.44 80 LEU A O 1
ATOM 602 N N . HIS A 1 81 ? 7.624 0.689 8.381 1.00 98.38 81 HIS A N 1
ATOM 603 C CA . HIS A 1 81 ? 8.629 0.859 7.338 1.00 98.38 81 HIS A CA 1
ATOM 604 C C . HIS A 1 81 ? 8.994 -0.490 6.706 1.00 98.38 81 HIS A C 1
ATOM 606 O O . HIS A 1 81 ? 9.410 -1.408 7.410 1.00 98.38 81 HIS A O 1
ATOM 612 N N . GLY A 1 82 ? 8.912 -0.559 5.380 1.00 97.06 82 GLY A N 1
ATOM 613 C CA . GLY A 1 82 ? 9.239 -1.741 4.588 1.00 97.06 82 GLY A CA 1
ATOM 614 C C . GLY A 1 82 ? 8.049 -2.665 4.329 1.00 97.06 82 GLY A C 1
ATOM 615 O O . GLY A 1 82 ? 8.178 -3.558 3.494 1.00 97.06 82 GLY A O 1
ATOM 616 N N . ASP A 1 83 ? 6.902 -2.445 4.979 1.00 97.50 83 ASP A N 1
ATOM 617 C CA . ASP A 1 83 ? 5.715 -3.265 4.743 1.00 97.50 83 ASP A CA 1
ATOM 618 C C . ASP A 1 83 ? 5.170 -3.043 3.328 1.00 97.50 83 ASP A C 1
ATOM 620 O O . ASP A 1 83 ? 5.155 -1.921 2.805 1.00 97.50 83 ASP A O 1
ATOM 624 N N . MET A 1 84 ? 4.685 -4.128 2.724 1.00 96.38 84 MET A N 1
ATOM 625 C CA . MET A 1 84 ? 4.030 -4.121 1.421 1.00 96.38 84 MET A CA 1
ATOM 626 C C . MET A 1 84 ? 2.670 -4.798 1.506 1.00 96.38 84 MET A C 1
ATOM 628 O O . MET A 1 84 ? 2.497 -5.777 2.233 1.00 96.38 84 MET A O 1
ATOM 632 N N . VAL A 1 85 ? 1.725 -4.289 0.724 1.00 94.56 85 VAL A N 1
ATOM 633 C CA . VAL A 1 85 ? 0.398 -4.875 0.540 1.00 94.56 85 VAL A CA 1
ATOM 634 C C . VAL A 1 85 ? 0.133 -4.979 -0.959 1.00 94.56 85 VAL A C 1
ATOM 636 O O . VAL A 1 85 ? 0.400 -4.018 -1.680 1.00 94.56 85 VAL A O 1
ATOM 639 N N . ALA A 1 86 ? -0.324 -6.141 -1.424 1.00 86.94 86 ALA A N 1
ATOM 640 C CA . ALA A 1 86 ? -0.586 -6.460 -2.827 1.00 86.94 86 ALA A CA 1
ATOM 641 C C . ALA A 1 86 ? -1.793 -7.396 -2.951 1.00 86.94 86 ALA A C 1
ATOM 643 O O . ALA A 1 86 ? -2.049 -8.134 -1.969 1.00 86.94 86 ALA A O 1
#

Organism: NCBI:txid111770